Protein AF-A0A410X0S1-F1 (afdb_monomer_lite)

Organism: NCBI:txid79263

Structure (mmCIF, N/CA/C/O backbone):
data_AF-A0A410X0S1-F1
#
_entry.id   AF-A0A410X0S1-F1
#
loop_
_atom_site.group_PDB
_atom_site.id
_atom_site.type_symbol
_atom_site.label_atom_id
_atom_site.label_alt_id
_atom_site.label_comp_id
_atom_site.label_asym_id
_atom_site.label_entity_id
_atom_site.label_seq_id
_atom_site.pdbx_PDB_ins_code
_atom_site.Cartn_x
_atom_site.Cartn_y
_atom_site.Cartn_z
_atom_site.occupancy
_atom_site.B_iso_or_equiv
_atom_site.auth_seq_id
_atom_site.auth_comp_id
_atom_site.auth_asym_id
_atom_site.auth_atom_id
_atom_site.pdbx_PDB_model_num
ATOM 1 N N . MET A 1 1 ? -18.119 21.081 29.927 1.00 58.12 1 MET A N 1
ATOM 2 C CA . MET A 1 1 ? -18.068 21.256 28.452 1.00 58.12 1 MET A CA 1
ATOM 3 C C . MET A 1 1 ? -16.630 21.143 27.907 1.00 58.12 1 MET A C 1
ATOM 5 O O . MET A 1 1 ? -16.253 21.922 27.045 1.00 58.12 1 MET A O 1
ATOM 9 N N . GLY A 1 2 ? -15.818 20.184 28.385 1.00 66.00 2 GLY A N 1
ATOM 10 C CA . GLY A 1 2 ? -14.423 19.991 27.930 1.00 66.00 2 GLY A CA 1
ATOM 11 C C . GLY A 1 2 ? -14.194 18.683 27.161 1.00 66.00 2 GLY A C 1
ATOM 12 O O . GLY A 1 2 ? -13.532 18.682 26.131 1.00 66.00 2 GLY A O 1
ATOM 13 N N . GLU A 1 3 ? -14.847 17.596 27.581 1.00 65.94 3 GLU A N 1
ATOM 14 C CA . GLU A 1 3 ? -14.542 16.243 27.090 1.00 65.94 3 GLU A CA 1
ATOM 15 C C . GLU A 1 3 ? -14.803 16.019 25.589 1.00 65.94 3 GLU A C 1
ATOM 17 O O . GLU A 1 3 ? -14.018 15.344 24.927 1.00 65.94 3 GLU A O 1
ATOM 22 N N . SER A 1 4 ? -15.846 16.618 24.997 1.00 72.56 4 SER A N 1
ATOM 23 C CA . SER A 1 4 ? -16.085 16.483 23.547 1.00 72.56 4 SER A CA 1
ATOM 24 C C . SER A 1 4 ? -15.001 17.152 22.697 1.00 72.56 4 SER A C 1
ATOM 26 O O . SER A 1 4 ? -14.676 16.659 21.617 1.00 72.56 4 SER A O 1
ATOM 28 N N . SER A 1 5 ? -14.416 18.251 23.174 1.00 77.31 5 SER A N 1
ATOM 29 C CA . SER A 1 5 ? -13.356 18.974 22.464 1.00 77.31 5 SER A CA 1
ATOM 30 C C . SER A 1 5 ? -12.052 18.174 22.452 1.00 77.31 5 SER A C 1
ATOM 32 O O . SER A 1 5 ? -11.371 18.104 21.424 1.00 77.31 5 SER A O 1
ATOM 34 N N . ASP A 1 6 ? -11.746 17.508 23.567 1.00 79.75 6 ASP A N 1
ATOM 35 C CA . ASP A 1 6 ? -10.580 16.635 23.703 1.00 79.75 6 ASP A CA 1
ATOM 36 C C . ASP A 1 6 ? -10.714 15.375 22.838 1.00 79.75 6 ASP A C 1
ATOM 38 O O . ASP A 1 6 ? -9.763 14.971 22.160 1.00 79.75 6 ASP A O 1
ATOM 42 N N . LEU A 1 7 ? -11.917 14.801 22.755 1.00 79.75 7 LEU A N 1
ATOM 43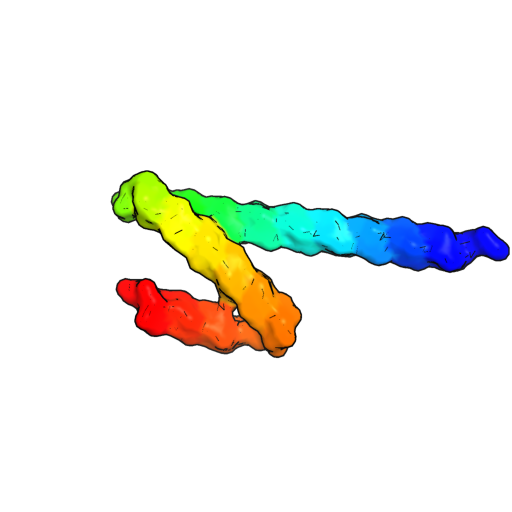 C CA . LEU A 1 7 ? -12.194 13.617 21.938 1.00 79.75 7 LEU A CA 1
ATOM 44 C C . LEU A 1 7 ? -12.063 13.917 20.433 1.00 79.75 7 LEU A C 1
ATOM 46 O O . LEU A 1 7 ? -11.467 13.137 19.686 1.00 79.75 7 LEU A O 1
ATOM 50 N N . ILE A 1 8 ? -12.529 15.084 19.976 1.00 81.62 8 ILE A N 1
ATOM 51 C CA . ILE A 1 8 ? -12.353 15.539 18.584 1.00 81.62 8 ILE A CA 1
ATOM 52 C C . ILE A 1 8 ? -10.870 15.782 18.272 1.00 81.62 8 ILE A C 1
ATOM 54 O O . ILE A 1 8 ? -10.379 15.374 17.216 1.00 81.62 8 ILE A O 1
ATOM 58 N N . ARG A 1 9 ? -10.131 16.419 19.188 1.00 80.38 9 ARG A N 1
ATOM 59 C CA . ARG A 1 9 ? -8.695 16.679 19.020 1.00 80.38 9 ARG A CA 1
ATOM 60 C C . ARG A 1 9 ? -7.896 15.379 18.913 1.00 80.38 9 ARG A C 1
ATOM 62 O O . ARG A 1 9 ? -7.050 15.261 18.027 1.00 80.38 9 ARG A O 1
ATOM 69 N N . THR A 1 10 ? -8.199 14.403 19.764 1.00 82.75 10 THR A N 1
ATOM 70 C CA . THR A 1 10 ? -7.507 13.108 19.802 1.00 82.75 10 THR A CA 1
ATOM 71 C C . THR A 1 10 ? -7.743 12.309 18.519 1.00 82.75 10 THR A C 1
ATOM 73 O O . THR A 1 10 ? -6.788 11.815 17.922 1.00 82.75 10 THR A O 1
ATOM 76 N N . ASN A 1 11 ? -8.984 12.272 18.019 1.00 80.50 11 ASN A N 1
ATOM 77 C CA . ASN A 1 11 ? -9.305 11.614 16.748 1.00 80.50 11 ASN A CA 1
ATOM 78 C C . ASN A 1 11 ? -8.581 12.251 15.554 1.00 80.50 11 ASN A C 1
ATOM 80 O O . ASN A 1 11 ? -8.047 11.535 14.707 1.00 80.50 11 ASN A O 1
ATOM 84 N N . ARG A 1 12 ? -8.493 13.588 15.501 1.00 81.44 12 ARG A N 1
ATOM 85 C CA . ARG 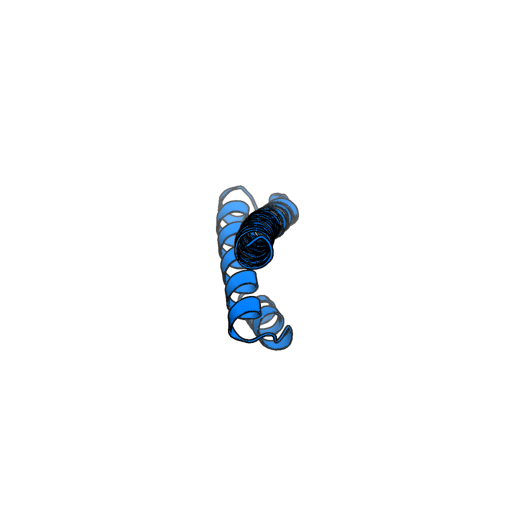A 1 12 ? -7.744 14.271 14.434 1.00 81.44 12 ARG A CA 1
ATOM 86 C C . ARG A 1 12 ? -6.250 13.958 14.478 1.00 81.44 12 ARG A C 1
ATOM 88 O O . ARG A 1 12 ? -5.667 13.707 13.428 1.00 81.44 12 ARG A O 1
ATOM 95 N N . CYS A 1 13 ? -5.640 13.931 15.664 1.00 78.00 13 CYS A N 1
ATOM 96 C CA . CYS A 1 13 ? -4.238 13.530 15.812 1.00 78.00 13 CYS A CA 1
ATOM 97 C C . CYS A 1 13 ? -4.009 12.094 15.337 1.00 78.00 13 CYS A C 1
ATOM 99 O O . CYS A 1 13 ? -3.127 11.875 14.513 1.00 78.00 13 CYS A O 1
ATOM 101 N N . LEU A 1 14 ? -4.838 11.143 15.782 1.00 82.19 14 LEU A N 1
ATOM 102 C CA . LEU A 1 14 ? -4.759 9.746 15.349 1.00 82.19 14 LEU A CA 1
ATOM 103 C C . LEU A 1 14 ? -4.845 9.630 13.827 1.00 82.19 14 LEU A C 1
ATOM 105 O O . LEU A 1 14 ? -4.006 8.981 13.210 1.00 82.19 14 LEU A O 1
ATOM 109 N N . GLN A 1 15 ? -5.807 10.309 13.205 1.00 80.94 15 GLN A N 1
ATOM 110 C CA . GLN A 1 15 ? -6.011 10.245 11.762 1.00 80.94 15 GLN A CA 1
ATOM 111 C C . GLN A 1 15 ? -4.812 10.801 10.969 1.00 80.94 15 GLN A C 1
ATOM 113 O O . GLN A 1 15 ? -4.396 10.190 9.983 1.00 80.94 15 GLN A O 1
ATOM 118 N N . VAL A 1 16 ? -4.214 11.911 11.419 1.00 79.38 16 VAL A N 1
ATOM 119 C CA . VAL A 1 16 ? -2.999 12.485 10.809 1.00 79.38 16 VAL A CA 1
ATOM 120 C C . VAL A 1 16 ? -1.795 11.564 11.008 1.00 79.38 16 VAL A C 1
ATOM 122 O O . VAL A 1 16 ? -1.046 11.319 10.058 1.00 79.38 16 VAL A O 1
ATOM 125 N N . SER A 1 17 ? -1.621 11.008 12.209 1.00 85.94 17 SER A N 1
ATOM 126 C CA . SER A 1 17 ? -0.556 10.047 12.504 1.00 85.94 17 SER A CA 1
ATOM 127 C C . SER A 1 17 ? -0.673 8.806 11.622 1.00 85.94 17 SER A C 1
ATOM 129 O O . SER A 1 17 ? 0.310 8.414 10.997 1.00 85.94 17 SER A O 1
ATOM 131 N N . PHE A 1 18 ? -1.876 8.245 11.471 1.00 85.31 18 PHE A N 1
ATOM 132 C CA . PHE A 1 18 ? -2.102 7.101 10.592 1.00 85.31 18 PHE A CA 1
ATOM 133 C C . PHE A 1 18 ? -1.775 7.426 9.139 1.00 85.31 18 PHE A C 1
ATOM 135 O O . PHE A 1 18 ? -1.050 6.664 8.504 1.00 85.31 18 PHE A O 1
ATOM 142 N N . LEU A 1 19 ? -2.247 8.555 8.605 1.00 85.62 19 LEU A N 1
ATOM 143 C CA . LEU A 1 19 ? -1.956 8.931 7.220 1.00 85.62 19 LEU A CA 1
ATOM 144 C C . LEU A 1 19 ? -0.445 9.073 6.975 1.00 85.62 19 LEU A C 1
ATOM 146 O O . LEU A 1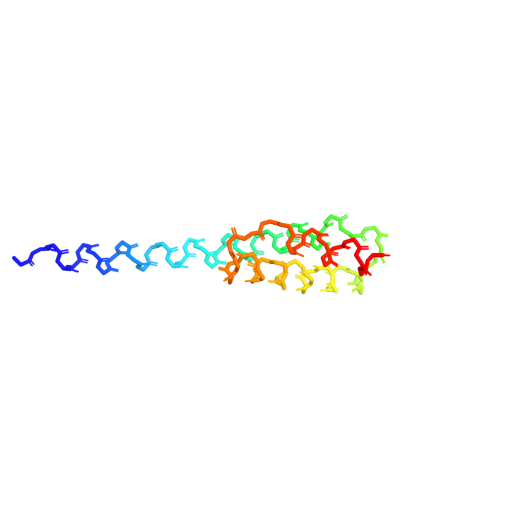 19 ? 0.073 8.565 5.981 1.00 85.62 19 LEU A O 1
ATOM 150 N N . SER A 1 20 ? 0.256 9.694 7.923 1.00 87.88 20 SER A N 1
ATOM 151 C CA . SER A 1 20 ? 1.707 9.891 7.871 1.00 87.88 20 SER A CA 1
ATOM 152 C C . SER A 1 20 ? 2.454 8.554 7.891 1.00 87.88 20 SER A C 1
ATOM 154 O O . SER A 1 20 ? 3.311 8.313 7.043 1.00 87.88 20 SER A O 1
ATOM 156 N N . CYS A 1 21 ? 2.082 7.638 8.791 1.00 88.19 21 CYS A N 1
ATOM 157 C CA . CYS A 1 21 ? 2.673 6.301 8.857 1.00 88.19 21 CYS A CA 1
ATOM 158 C C . CYS A 1 21 ? 2.478 5.520 7.551 1.00 88.19 21 CYS A C 1
ATOM 160 O O . CYS A 1 21 ? 3.421 4.903 7.062 1.00 88.19 21 CYS A O 1
ATOM 162 N N . ARG A 1 22 ? 1.283 5.580 6.947 1.00 87.19 22 ARG A N 1
ATOM 163 C CA . ARG A 1 22 ? 0.994 4.892 5.677 1.00 87.19 22 ARG A CA 1
ATOM 164 C C . ARG A 1 22 ? 1.876 5.401 4.536 1.00 87.19 22 ARG A C 1
ATOM 166 O O . ARG A 1 22 ? 2.386 4.599 3.753 1.00 87.19 22 ARG A O 1
ATOM 173 N N . ALA A 1 23 ? 2.068 6.718 4.457 1.00 87.56 23 ALA A N 1
ATOM 174 C CA . ALA A 1 23 ? 2.924 7.336 3.451 1.00 87.56 23 ALA A CA 1
ATOM 175 C C . ALA A 1 23 ? 4.395 6.933 3.637 1.00 87.56 23 ALA A C 1
ATOM 177 O O . ALA A 1 23 ? 5.042 6.530 2.674 1.00 87.56 23 ALA A O 1
ATOM 178 N N . ILE A 1 24 ? 4.896 6.968 4.876 1.00 91.62 24 ILE A N 1
ATOM 179 C CA . ILE A 1 24 ? 6.283 6.607 5.204 1.00 91.62 24 ILE A CA 1
ATOM 180 C C . ILE A 1 24 ? 6.561 5.136 4.880 1.00 91.62 24 ILE A C 1
ATOM 182 O O . ILE A 1 24 ? 7.550 4.839 4.216 1.00 91.62 24 ILE A O 1
ATOM 186 N N . VAL A 1 25 ? 5.683 4.215 5.290 1.00 90.25 25 VAL A N 1
ATOM 187 C CA . VAL A 1 25 ? 5.849 2.777 5.016 1.00 90.25 25 VAL A CA 1
ATOM 188 C C . VAL A 1 25 ? 5.863 2.501 3.512 1.00 90.25 25 VAL A C 1
ATOM 190 O O . VAL A 1 25 ? 6.730 1.773 3.035 1.00 90.25 25 VAL A O 1
ATOM 193 N N . SER A 1 26 ? 4.959 3.128 2.753 1.00 90.62 26 SER A N 1
ATOM 194 C CA . SER A 1 26 ? 4.907 2.965 1.293 1.00 90.62 26 SER A CA 1
ATOM 195 C C . SER A 1 26 ? 6.164 3.522 0.615 1.00 90.62 26 SER A C 1
ATOM 197 O O . SER A 1 26 ? 6.705 2.899 -0.297 1.00 90.62 26 SER A O 1
ATOM 199 N N . LEU A 1 27 ? 6.669 4.667 1.091 1.00 90.69 27 LEU A N 1
ATOM 200 C CA . LEU A 1 27 ? 7.902 5.288 0.600 1.00 90.69 27 LEU A CA 1
ATOM 201 C C . LEU A 1 27 ? 9.120 4.394 0.845 1.00 90.69 27 LEU A C 1
ATOM 203 O O . LEU A 1 27 ? 9.872 4.122 -0.089 1.00 90.69 27 LEU A O 1
ATOM 207 N N . ILE A 1 28 ? 9.290 3.907 2.077 1.00 92.75 28 ILE A N 1
ATOM 208 C CA . ILE A 1 28 ? 10.385 3.003 2.451 1.00 92.75 28 ILE A CA 1
ATOM 209 C C . ILE A 1 28 ? 10.326 1.729 1.608 1.00 92.75 28 ILE A C 1
ATOM 211 O O . ILE A 1 28 ? 11.346 1.296 1.079 1.00 92.75 28 ILE A O 1
ATOM 215 N N . PHE A 1 29 ? 9.134 1.159 1.427 1.00 88.94 29 PHE A N 1
ATOM 216 C CA . PHE A 1 29 ? 8.950 -0.038 0.616 1.00 88.94 29 PHE A CA 1
ATOM 217 C C . PHE A 1 29 ? 9.379 0.181 -0.844 1.00 88.94 29 PHE A C 1
ATOM 219 O O . PHE A 1 29 ? 10.103 -0.643 -1.399 1.00 88.94 29 PHE A O 1
ATOM 226 N N . GLY A 1 30 ? 9.009 1.313 -1.453 1.00 85.44 30 GLY A N 1
ATOM 227 C CA . GLY A 1 30 ? 9.474 1.680 -2.794 1.00 85.44 30 GLY A CA 1
ATOM 228 C C . GLY A 1 30 ? 10.991 1.889 -2.877 1.00 85.44 30 GLY A C 1
ATOM 229 O O . GLY A 1 30 ? 11.629 1.411 -3.811 1.00 85.44 30 GLY A O 1
ATOM 230 N N . LEU A 1 31 ? 11.581 2.552 -1.878 1.00 89.69 31 LEU A N 1
ATOM 231 C CA . LEU A 1 31 ? 13.025 2.809 -1.790 1.00 89.69 31 LEU A CA 1
ATOM 232 C C . LEU A 1 31 ? 13.859 1.530 -1.648 1.00 89.69 31 LEU A C 1
ATOM 234 O O . LEU A 1 31 ? 14.936 1.446 -2.227 1.00 89.69 31 LEU A O 1
ATOM 238 N N . ILE A 1 32 ? 13.374 0.519 -0.924 1.00 91.00 32 ILE A N 1
ATOM 239 C CA . ILE A 1 32 ? 14.074 -0.773 -0.801 1.00 91.00 32 ILE A CA 1
ATOM 240 C C . ILE A 1 32 ? 14.203 -1.467 -2.169 1.00 91.00 32 ILE A C 1
ATOM 242 O O . ILE A 1 32 ? 15.190 -2.152 -2.426 1.00 91.00 32 ILE A O 1
ATOM 246 N N . HIS A 1 33 ? 13.264 -1.220 -3.085 1.00 86.38 33 HIS A N 1
ATOM 247 C CA . HIS A 1 33 ? 13.271 -1.757 -4.448 1.00 86.38 33 HIS A CA 1
ATOM 248 C C . HIS A 1 33 ? 14.030 -0.867 -5.451 1.00 86.38 33 HIS A C 1
ATOM 250 O O . HIS A 1 33 ? 13.945 -1.074 -6.661 1.00 86.38 33 HIS A O 1
ATOM 256 N N . PHE A 1 34 ? 14.823 0.103 -4.976 1.00 86.56 34 PHE A N 1
ATOM 257 C CA . PHE A 1 34 ? 15.596 1.020 -5.824 1.00 86.56 34 PHE A CA 1
ATOM 258 C C . PHE A 1 34 ? 16.504 0.303 -6.834 1.00 86.56 34 PHE A C 1
ATOM 260 O O . PHE A 1 34 ? 16.654 0.762 -7.966 1.00 86.56 34 PHE A O 1
ATOM 267 N N . ALA A 1 35 ? 17.060 -0.854 -6.463 1.00 85.62 35 ALA A N 1
ATOM 268 C CA . ALA A 1 35 ? 17.940 -1.646 -7.324 1.00 85.62 35 ALA A CA 1
ATOM 269 C C . ALA A 1 35 ? 17.268 -2.151 -8.620 1.00 85.62 35 ALA A C 1
ATOM 271 O O . ALA A 1 35 ? 17.963 -2.480 -9.576 1.00 85.62 35 ALA A O 1
ATOM 272 N N . GLN A 1 36 ? 15.933 -2.191 -8.676 1.00 86.69 36 GLN A N 1
ATOM 273 C CA . GLN A 1 36 ? 15.164 -2.633 -9.845 1.00 86.69 36 GLN A CA 1
ATOM 274 C C . GLN A 1 36 ? 14.874 -1.491 -10.844 1.00 86.69 36 GLN A C 1
ATOM 276 O O . GLN A 1 36 ? 14.250 -1.710 -11.882 1.00 86.69 36 GLN A O 1
ATOM 281 N N . GLY A 1 37 ? 15.323 -0.266 -10.547 1.00 89.50 37 GLY A N 1
ATOM 282 C CA . GLY A 1 37 ? 15.166 0.912 -11.398 1.00 89.50 3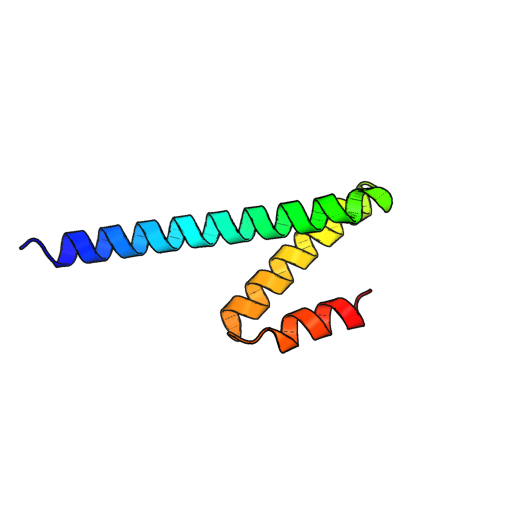7 GLY A CA 1
ATOM 283 C C . GLY A 1 37 ? 13.954 1.794 -11.052 1.00 89.50 37 GLY A C 1
ATOM 284 O O . GLY A 1 37 ? 13.085 1.413 -10.266 1.00 89.50 37 GLY A O 1
ATOM 285 N N . PRO A 1 38 ? 13.868 3.002 -11.642 1.00 84.44 38 PRO A N 1
ATOM 286 C CA . PRO A 1 38 ? 12.901 4.030 -11.246 1.00 84.44 38 PRO A CA 1
ATOM 287 C C . PRO A 1 38 ? 11.436 3.654 -11.503 1.00 84.44 38 PRO A C 1
ATOM 289 O O . PRO A 1 38 ? 10.563 4.020 -10.718 1.00 84.44 38 PRO A O 1
ATOM 292 N N . SER A 1 39 ? 11.155 2.887 -12.560 1.00 86.19 39 SER A N 1
ATOM 293 C CA . SER A 1 39 ? 9.815 2.346 -12.820 1.00 86.19 39 SER A CA 1
ATOM 294 C C . SER A 1 39 ? 9.376 1.366 -11.726 1.00 86.19 39 SER A C 1
ATOM 296 O O . SER A 1 39 ? 8.240 1.443 -11.252 1.00 86.19 39 SER A O 1
ATOM 298 N N . CYS A 1 40 ? 10.288 0.506 -11.259 1.00 85.94 40 CYS A N 1
ATOM 299 C CA . CYS A 1 40 ? 10.014 -0.424 -10.168 1.00 85.94 40 CYS A CA 1
ATOM 300 C C . CYS A 1 40 ? 9.773 0.288 -8.836 1.00 85.94 40 CYS A C 1
ATOM 302 O O . CYS A 1 40 ? 8.860 -0.109 -8.117 1.00 85.94 40 CYS A O 1
ATOM 304 N N . ILE A 1 41 ? 10.488 1.378 -8.535 1.00 87.69 41 ILE A N 1
ATOM 305 C CA . ILE A 1 41 ? 10.259 2.181 -7.319 1.00 87.69 41 ILE A CA 1
ATOM 306 C C . ILE A 1 41 ? 8.822 2.697 -7.265 1.00 87.69 41 ILE A C 1
ATOM 308 O O . ILE A 1 41 ? 8.152 2.546 -6.246 1.00 87.69 41 ILE A O 1
ATOM 312 N N . ILE A 1 42 ? 8.337 3.292 -8.361 1.00 89.19 42 ILE A N 1
ATOM 313 C CA . ILE A 1 42 ? 6.979 3.850 -8.426 1.00 89.19 42 ILE A CA 1
ATOM 314 C C . ILE A 1 42 ? 5.948 2.730 -8.278 1.00 89.19 42 ILE A C 1
ATOM 316 O O . ILE A 1 42 ? 5.019 2.851 -7.478 1.00 89.19 42 ILE A O 1
ATOM 320 N N . SER A 1 43 ? 6.130 1.620 -8.999 1.00 88.50 43 SER A N 1
ATOM 321 C CA . SER A 1 43 ? 5.225 0.472 -8.888 1.00 88.50 43 SER A CA 1
ATOM 322 C C . SER A 1 43 ? 5.213 -0.118 -7.472 1.00 88.50 43 SER A C 1
ATOM 324 O O . SER A 1 43 ? 4.143 -0.376 -6.930 1.00 88.50 43 SER A O 1
ATOM 326 N N . SER A 1 44 ? 6.376 -0.210 -6.822 1.00 89.88 44 SER A N 1
ATOM 327 C CA . SER A 1 44 ? 6.533 -0.712 -5.456 1.00 89.88 44 SER A CA 1
ATOM 328 C C . SER A 1 44 ? 5.916 0.237 -4.433 1.00 89.88 44 SER A C 1
ATOM 330 O 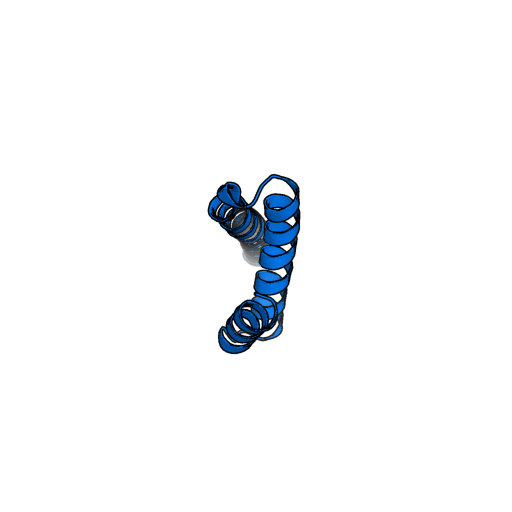O . SER A 1 44 ? 5.245 -0.209 -3.510 1.00 89.88 44 SER A O 1
ATOM 332 N N . PHE A 1 45 ? 6.058 1.552 -4.613 1.00 90.06 45 PHE A N 1
ATOM 333 C CA . PHE A 1 45 ? 5.392 2.547 -3.774 1.00 90.06 45 PHE A CA 1
ATOM 334 C C . PHE A 1 45 ? 3.865 2.390 -3.808 1.00 90.06 45 PHE A C 1
ATOM 336 O O . PHE A 1 45 ? 3.220 2.318 -2.759 1.00 90.06 45 PHE A O 1
ATOM 343 N N . ILE A 1 46 ? 3.289 2.290 -5.012 1.00 90.88 46 ILE A N 1
ATOM 344 C CA . ILE A 1 46 ? 1.848 2.071 -5.201 1.00 90.88 46 ILE A CA 1
ATOM 345 C C . ILE A 1 46 ? 1.437 0.742 -4.565 1.00 90.88 46 ILE A C 1
ATOM 347 O O . ILE A 1 46 ? 0.443 0.675 -3.843 1.00 90.88 46 ILE A O 1
ATOM 351 N N . PHE A 1 47 ? 2.231 -0.303 -4.775 1.00 91.38 47 PHE A N 1
ATOM 352 C CA . PHE A 1 47 ? 1.986 -1.620 -4.214 1.00 91.38 47 PHE A CA 1
ATOM 353 C C . PHE A 1 47 ? 1.985 -1.609 -2.678 1.00 91.38 47 PHE A C 1
ATOM 355 O O . PHE A 1 47 ? 1.048 -2.110 -2.058 1.00 91.38 47 PHE A O 1
ATOM 362 N N . GLY A 1 48 ? 2.954 -0.943 -2.047 1.00 90.81 48 GLY A N 1
ATOM 363 C CA . GLY A 1 48 ? 2.994 -0.732 -0.598 1.00 90.81 48 GLY A CA 1
ATOM 364 C C . GLY A 1 48 ? 1.773 0.034 -0.072 1.00 90.81 48 GLY A C 1
ATOM 365 O O . GLY A 1 48 ? 1.219 -0.319 0.976 1.00 90.81 48 GLY A O 1
ATOM 366 N N . ALA A 1 49 ? 1.278 1.021 -0.824 1.00 91.38 49 ALA A N 1
ATOM 367 C CA . ALA A 1 49 ? 0.058 1.746 -0.476 1.00 91.38 49 ALA A CA 1
ATOM 368 C C . ALA A 1 49 ? -1.189 0.843 -0.533 1.00 91.38 49 ALA A C 1
ATOM 370 O O . ALA A 1 49 ? -2.026 0.903 0.377 1.00 91.38 49 ALA A O 1
ATOM 371 N N . VAL A 1 50 ? -1.286 -0.026 -1.548 1.00 92.25 50 VAL A N 1
ATOM 372 C CA . VAL A 1 50 ? -2.354 -1.032 -1.689 1.00 92.25 50 VAL A CA 1
ATOM 373 C C . VAL A 1 50 ? -2.311 -2.035 -0.537 1.00 92.25 50 VAL A C 1
ATOM 375 O O . VAL A 1 50 ? -3.341 -2.271 0.090 1.00 92.25 50 VAL A O 1
ATOM 378 N N . MET A 1 51 ? -1.135 -2.555 -0.175 1.00 91.38 51 MET A N 1
ATOM 379 C CA . MET A 1 51 ? -0.975 -3.467 0.969 1.00 91.38 51 MET A CA 1
ATOM 380 C C . MET A 1 51 ? -1.428 -2.848 2.277 1.00 91.38 51 MET A C 1
ATOM 382 O O . MET A 1 51 ? -2.157 -3.460 3.057 1.00 91.38 51 MET A O 1
ATOM 386 N N . THR A 1 52 ? -1.008 -1.609 2.508 1.00 90.94 52 THR A N 1
ATOM 387 C CA . THR A 1 52 ? -1.339 -0.882 3.727 1.00 90.94 52 THR A CA 1
ATOM 388 C C . THR A 1 52 ? -2.841 -0.604 3.809 1.00 90.94 52 THR A C 1
ATOM 390 O O . THR A 1 52 ? -3.435 -0.683 4.883 1.00 90.94 52 THR A O 1
ATOM 393 N N . TRP A 1 53 ? -3.480 -0.310 2.674 1.00 90.12 53 TRP A N 1
ATOM 394 C CA . TRP A 1 53 ? -4.933 -0.172 2.585 1.00 90.12 53 TRP A CA 1
ATOM 395 C C . TRP A 1 53 ? -5.655 -1.494 2.865 1.00 90.12 53 TRP A C 1
ATOM 397 O O . TRP A 1 53 ? -6.590 -1.532 3.662 1.00 90.12 53 TRP A O 1
ATOM 407 N N . LEU A 1 54 ? -5.184 -2.589 2.269 1.00 91.25 54 LEU A N 1
ATOM 408 C CA . LEU A 1 54 ? -5.750 -3.923 2.441 1.00 91.25 54 LEU A CA 1
ATOM 409 C C . LEU A 1 54 ? -5.654 -4.401 3.898 1.00 91.25 54 LEU A C 1
ATOM 411 O O . LEU A 1 54 ? -6.615 -4.948 4.444 1.00 91.25 54 LEU A O 1
ATOM 415 N N . TYR A 1 55 ? -4.515 -4.139 4.545 1.00 90.75 55 TYR A N 1
ATOM 416 C CA . TYR A 1 55 ? -4.320 -4.387 5.969 1.00 90.75 55 TYR A CA 1
ATOM 417 C C . TYR A 1 55 ? -5.333 -3.611 6.809 1.00 90.75 55 TYR A C 1
ATOM 419 O O . TYR A 1 55 ? -5.940 -4.182 7.706 1.00 90.75 55 TYR A O 1
ATOM 427 N N . PHE A 1 56 ? -5.569 -2.336 6.496 1.00 89.00 56 PHE A N 1
ATOM 428 C CA . PHE A 1 56 ? -6.504 -1.509 7.255 1.00 89.00 56 PHE A CA 1
ATOM 429 C C . PHE A 1 56 ? -7.955 -1.987 7.120 1.00 89.00 56 PHE A C 1
ATOM 431 O O . PHE A 1 56 ? -8.679 -2.042 8.109 1.00 89.00 56 PHE A O 1
ATOM 438 N N . LEU A 1 57 ? -8.370 -2.390 5.915 1.00 91.19 57 LEU A N 1
ATOM 439 C CA . LEU A 1 57 ? -9.721 -2.904 5.679 1.00 91.19 57 LEU A CA 1
ATOM 440 C C . LEU A 1 57 ? -9.979 -4.239 6.378 1.00 91.19 57 LEU A C 1
ATOM 442 O O . LEU A 1 57 ? -11.089 -4.497 6.831 1.00 91.19 57 LEU A O 1
ATOM 446 N N . THR A 1 58 ? -8.970 -5.105 6.437 1.00 92.56 58 THR A N 1
ATOM 447 C CA . THR A 1 58 ? -9.157 -6.484 6.903 1.00 92.56 58 THR A CA 1
ATOM 448 C C . THR A 1 58 ? -8.627 -6.739 8.305 1.00 92.56 58 THR A C 1
ATOM 450 O O . THR A 1 58 ? -8.957 -7.767 8.891 1.00 92.56 58 THR A O 1
ATOM 453 N N . SER A 1 59 ? -7.806 -5.831 8.842 1.00 90.56 59 SER A N 1
ATOM 454 C CA . SER A 1 59 ? -7.019 -6.007 10.072 1.00 90.56 59 SER A CA 1
ATOM 455 C C . SER A 1 59 ? -6.232 -7.326 10.108 1.00 90.56 59 SER A C 1
ATOM 457 O O . SER A 1 59 ? -5.936 -7.865 11.172 1.00 90.56 59 SER A O 1
ATOM 459 N N . ARG A 1 60 ? -5.907 -7.884 8.934 1.00 90.88 60 ARG A N 1
ATOM 460 C CA . ARG A 1 60 ? -5.240 -9.180 8.771 1.00 90.88 60 ARG A CA 1
ATOM 461 C C . ARG A 1 60 ? -3.960 -8.987 7.978 1.00 90.88 60 ARG A C 1
ATOM 463 O O . ARG A 1 60 ? -4.007 -8.542 6.838 1.00 90.88 60 ARG A O 1
ATOM 470 N N . LEU A 1 61 ? -2.823 -9.388 8.551 1.00 89.62 61 LEU A N 1
ATOM 471 C CA . LEU A 1 61 ? -1.534 -9.375 7.844 1.00 89.62 61 LEU A CA 1
ATOM 472 C C . LEU A 1 61 ? -1.459 -10.414 6.717 1.00 89.62 61 LEU A C 1
ATOM 474 O O . LEU A 1 61 ? -0.702 -10.227 5.770 1.00 89.62 61 LEU A O 1
ATOM 478 N N . LEU A 1 62 ? -2.246 -11.491 6.795 1.00 92.19 62 LEU A N 1
ATOM 479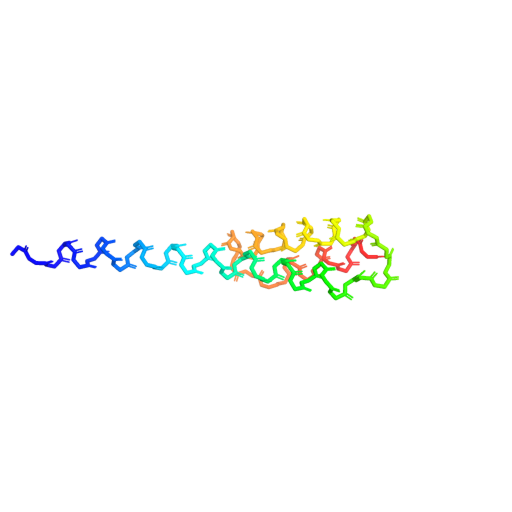 C CA . LEU A 1 62 ? -2.164 -12.597 5.840 1.00 92.19 62 LEU A CA 1
ATOM 480 C C . LEU A 1 62 ? -2.491 -12.161 4.400 1.00 92.19 62 LEU A C 1
ATOM 482 O O . LEU A 1 62 ? -1.815 -12.583 3.470 1.00 92.19 62 LEU A O 1
ATOM 486 N N . LEU A 1 63 ? -3.493 -11.296 4.211 1.00 90.56 63 LEU A N 1
ATOM 487 C CA . LEU A 1 63 ? -3.895 -10.831 2.878 1.00 90.56 63 LEU A CA 1
ATOM 488 C C . LEU A 1 63 ? -2.805 -9.991 2.184 1.00 90.56 63 LEU A C 1
ATOM 490 O O . LEU A 1 63 ? -2.472 -10.308 1.044 1.00 90.56 63 LEU A O 1
ATOM 494 N N . PRO A 1 64 ? -2.224 -8.961 2.833 1.00 89.50 64 PRO A N 1
ATOM 495 C CA . PRO A 1 64 ? -1.089 -8.230 2.282 1.00 89.50 64 PRO A CA 1
ATOM 496 C C . PRO A 1 64 ? 0.097 -9.133 1.924 1.00 89.50 64 PRO A C 1
ATOM 498 O O . PRO A 1 64 ? 0.701 -8.980 0.868 1.00 89.50 64 PRO A O 1
ATOM 501 N N . ILE A 1 65 ? 0.412 -10.110 2.780 1.00 91.12 65 ILE A N 1
ATOM 502 C CA . ILE A 1 65 ? 1.521 -11.042 2.538 1.00 91.12 65 ILE A CA 1
ATOM 503 C C . ILE A 1 65 ? 1.246 -11.900 1.298 1.00 91.12 65 ILE A C 1
ATOM 505 O O . ILE A 1 65 ? 2.112 -12.024 0.437 1.00 91.12 65 ILE A O 1
ATOM 509 N N . LEU A 1 66 ? 0.036 -12.449 1.173 1.00 92.94 66 LEU A N 1
ATOM 510 C CA . LEU A 1 66 ? -0.353 -13.234 0.001 1.00 92.94 66 LEU A CA 1
ATOM 511 C C . LEU A 1 66 ? -0.313 -12.400 -1.279 1.00 92.94 66 LEU A C 1
ATOM 513 O O . LEU A 1 66 ? 0.236 -12.852 -2.278 1.00 92.94 66 LEU A O 1
ATOM 517 N N . LEU A 1 67 ? -0.844 -11.175 -1.248 1.00 91.00 67 LEU A N 1
ATOM 518 C CA . LEU A 1 67 ? -0.792 -10.278 -2.401 1.00 91.00 67 LEU A CA 1
ATOM 519 C C . LEU A 1 67 ? 0.670 -9.977 -2.786 1.00 91.00 67 LEU A C 1
ATOM 521 O O . LEU A 1 67 ? 0.975 -9.934 -3.973 1.00 91.00 67 LEU A O 1
ATOM 525 N N . HIS A 1 68 ? 1.575 -9.817 -1.810 1.00 89.75 68 HIS A N 1
ATOM 526 C CA . HIS A 1 68 ? 2.996 -9.562 -2.070 1.00 89.75 68 HIS A CA 1
ATOM 527 C C . HIS A 1 68 ? 3.680 -10.730 -2.772 1.00 89.75 68 HIS A C 1
ATOM 529 O O . HIS A 1 68 ? 4.391 -10.505 -3.744 1.00 89.75 68 HIS A O 1
ATOM 535 N N . ILE A 1 69 ? 3.430 -11.955 -2.309 1.00 89.62 69 ILE A N 1
ATOM 536 C CA . ILE A 1 69 ? 4.041 -13.167 -2.864 1.00 89.62 69 ILE A CA 1
ATOM 537 C C . ILE A 1 69 ? 3.458 -13.506 -4.243 1.00 89.62 69 ILE A C 1
ATOM 539 O O . ILE A 1 69 ? 4.198 -13.918 -5.121 1.00 89.62 69 ILE A O 1
ATOM 543 N N . CYS A 1 70 ? 2.150 -13.332 -4.458 1.00 86.81 70 CYS A N 1
ATOM 544 C CA . CYS A 1 70 ? 1.507 -13.683 -5.732 1.00 86.81 70 CYS A CA 1
ATOM 545 C C . CYS A 1 70 ? 1.858 -12.743 -6.894 1.00 86.81 70 CYS A C 1
ATOM 547 O O . CYS A 1 70 ? 1.646 -13.106 -8.047 1.00 86.81 70 CYS A O 1
ATOM 549 N N . CYS A 1 71 ? 2.290 -11.517 -6.593 1.00 76.75 71 CYS A N 1
ATOM 550 C CA . CYS A 1 71 ? 2.526 -10.466 -7.583 1.00 76.75 71 CYS A CA 1
ATOM 551 C C . CYS A 1 71 ? 4.022 -10.143 -7.782 1.00 76.75 71 CYS A C 1
ATOM 553 O O . CYS A 1 71 ? 4.333 -9.232 -8.550 1.00 76.75 71 CYS A O 1
ATOM 555 N N . MET A 1 72 ? 4.904 -10.855 -7.068 1.00 67.12 72 MET A N 1
ATOM 556 C CA . MET A 1 72 ? 6.368 -10.866 -7.217 1.00 67.12 72 MET A CA 1
ATOM 557 C C . MET A 1 72 ? 6.787 -12.002 -8.147 1.00 67.12 72 MET A C 1
ATOM 559 O O . MET A 1 72 ? 7.702 -11.764 -8.963 1.00 67.12 72 MET A O 1
#

Secondary structure (DSSP, 8-state):
--HHHHHHHHHHHHHHHHHHHHHHHHHHHHHHTGGG-HHHHHHHHHHHHHHHHHHHHH--SHHHHHHHHHT-

Foldseek 3Di:
DPVVVVVVVVVVVVVVVLVVVLQVQLQVQLVVCPVVDDVSSVVSSVLSSVLSVVCVVPVDNVVSVVSVVVVD

InterPro domains:
  IPR003675 CAAX prenyl protease 2/Lysostaphin resistance protein A-like domain [PF02517] (21-71)

pLDDT: mean 86.03, std 6.95, range [58.12, 92.94]

Radius of gyration: 16.05 Å; chains: 1; bounding box: 36×35×41 Å

Sequence (72 aa):
MGESSDLIRTNRCLQVSFLSCRAIVSLIFGLIHFAQGPSCIISSFIFGAVMTWLYFLTSRLLLPILLHICCM